Protein AF-A0A0B8P459-F1 (afdb_monomer_lite)

InterPro domains:
  IPR018392 LysM domain [PF01476] (42-85)
  IPR018392 LysM domain [PS51782] (40-84)
  IPR018392 LysM domain [SM00257] (41-85)
  IPR018392 LysM domain [cd00118] (40-84)
  IPR036779 LysM domain superfamily [G3DSA:3.10.350.10] (33-89)
  IPR036779 LysM domain superfamily [SSF54106] (40-85)

pLDDT: mean 87.57, std 14.22, range [57.16, 98.56]

Structure (mmCIF, N/CA/C/O backbone):
data_AF-A0A0B8P459-F1
#
_entry.id   AF-A0A0B8P459-F1
#
loop_
_atom_site.group_PDB
_atom_site.id
_atom_site.type_symbol
_atom_site.label_atom_id
_atom_site.label_alt_id
_atom_site.label_comp_id
_atom_site.label_asym_id
_atom_site.label_entity_id
_atom_site.label_seq_id
_atom_site.pdbx_PDB_ins_code
_atom_site.Cartn_x
_atom_site.Cartn_y
_atom_site.Cartn_z
_atom_site.occupancy
_atom_site.B_iso_or_equiv
_atom_site.auth_seq_id
_atom_site.auth_comp_id
_atom_site.auth_asym_id
_atom_site.auth_atom_id
_atom_site.pdbx_PDB_model_num
ATOM 1 N N . MET A 1 1 ? 39.504 19.508 33.577 1.00 58.19 1 MET A N 1
ATOM 2 C CA . MET A 1 1 ? 39.062 18.105 33.385 1.00 58.19 1 MET A CA 1
ATOM 3 C C . MET A 1 1 ? 37.625 18.009 32.855 1.00 58.19 1 MET A C 1
ATOM 5 O O . MET A 1 1 ? 37.414 17.292 31.891 1.00 58.19 1 MET A O 1
ATOM 9 N N . GLN A 1 2 ? 36.682 18.805 33.379 1.00 58.75 2 GLN A N 1
ATOM 10 C CA . GLN A 1 2 ? 35.265 18.891 32.958 1.00 58.75 2 GLN A CA 1
ATOM 11 C C . GLN A 1 2 ? 35.032 19.121 31.442 1.00 58.75 2 GLN A C 1
ATOM 13 O O . GLN A 1 2 ? 34.202 18.463 30.826 1.00 58.75 2 GLN A O 1
ATOM 18 N N . SER A 1 3 ? 35.803 20.017 30.810 1.00 59.12 3 SER A N 1
ATOM 19 C CA . SER A 1 3 ? 35.627 20.381 29.388 1.00 59.12 3 SER A CA 1
ATOM 20 C C . SER A 1 3 ? 35.934 19.235 28.405 1.00 59.12 3 SER A C 1
ATOM 22 O O . SER A 1 3 ? 35.258 19.108 27.387 1.00 59.12 3 SER A O 1
ATOM 24 N N . LYS A 1 4 ? 36.888 18.347 28.730 1.00 57.31 4 LYS A N 1
ATOM 25 C CA . LYS A 1 4 ? 37.224 17.186 27.885 1.00 57.31 4 LYS A CA 1
ATOM 26 C C . LYS A 1 4 ? 36.147 16.100 27.948 1.00 57.31 4 LYS A C 1
ATOM 28 O O . LYS A 1 4 ? 35.842 15.497 26.929 1.00 57.31 4 LYS A O 1
ATOM 33 N N . VAL A 1 5 ? 35.551 15.897 29.126 1.00 62.66 5 VAL A N 1
ATOM 34 C CA . VAL A 1 5 ? 34.459 14.932 29.342 1.00 62.66 5 VAL A CA 1
ATOM 35 C C . VAL A 1 5 ? 33.182 15.389 28.633 1.00 62.66 5 VAL A C 1
ATOM 37 O O . VAL A 1 5 ? 32.533 14.585 27.976 1.00 62.66 5 VAL A O 1
ATOM 40 N N . SER A 1 6 ? 32.875 16.689 28.675 1.00 58.59 6 SER A N 1
ATOM 41 C CA . SER A 1 6 ? 31.719 17.264 27.971 1.00 58.59 6 SER A CA 1
ATOM 42 C C . SER A 1 6 ? 31.845 17.158 26.440 1.00 58.59 6 SER A C 1
ATOM 44 O O . SER A 1 6 ? 30.895 16.777 25.760 1.00 58.59 6 SER A O 1
ATOM 46 N N . CYS A 1 7 ? 33.048 17.392 25.894 1.00 59.78 7 CYS A N 1
ATOM 47 C CA . CYS A 1 7 ? 33.329 17.205 24.466 1.00 59.78 7 CYS A CA 1
ATOM 48 C C . CYS A 1 7 ? 33.227 15.726 24.045 1.00 59.78 7 CYS A C 1
ATOM 50 O O . CYS A 1 7 ? 32.636 15.413 23.015 1.00 59.78 7 CYS A O 1
ATOM 52 N N . LEU A 1 8 ? 33.730 14.801 24.873 1.00 60.34 8 LEU A N 1
ATOM 53 C CA . LEU A 1 8 ? 33.653 13.362 24.606 1.00 60.34 8 LEU A CA 1
ATOM 54 C C . LEU A 1 8 ? 32.199 12.851 24.593 1.00 60.34 8 LEU A C 1
ATOM 56 O O . LEU A 1 8 ? 31.829 12.083 23.710 1.00 60.34 8 LEU A O 1
ATOM 60 N N . ILE A 1 9 ? 31.360 13.309 25.530 1.00 62.78 9 ILE A N 1
ATOM 61 C CA . ILE A 1 9 ? 29.932 12.949 25.589 1.00 62.78 9 ILE A CA 1
ATOM 62 C C . ILE A 1 9 ? 29.179 13.487 24.364 1.00 62.78 9 ILE A C 1
ATOM 64 O O . ILE A 1 9 ? 28.377 12.761 23.778 1.00 62.78 9 ILE A O 1
ATOM 68 N N . ALA A 1 10 ? 29.466 14.720 23.933 1.00 60.19 10 ALA A N 1
ATOM 69 C CA . ALA A 1 10 ? 28.856 15.302 22.737 1.00 60.19 10 ALA A CA 1
ATOM 70 C C . ALA A 1 10 ? 29.208 14.522 21.453 1.00 60.19 10 ALA A C 1
ATOM 72 O O . ALA A 1 10 ? 28.341 14.304 20.609 1.00 60.19 10 ALA A O 1
ATOM 73 N N . VAL A 1 11 ? 30.453 14.047 21.323 1.00 60.66 11 VAL A N 1
ATOM 74 C CA . VAL A 1 11 ? 30.903 13.253 20.163 1.00 60.66 11 VAL A CA 1
ATOM 75 C C . VAL A 1 11 ? 30.278 11.852 20.147 1.00 60.66 11 VAL A C 1
ATOM 77 O O . VAL A 1 11 ? 29.870 11.379 19.088 1.00 60.66 11 VAL A O 1
ATOM 80 N N . VAL A 1 12 ? 30.144 11.200 21.307 1.00 61.44 12 VAL A N 1
ATOM 81 C CA . VAL A 1 12 ? 29.489 9.881 21.415 1.00 61.44 12 VAL A CA 1
ATOM 82 C C . VAL A 1 12 ? 27.983 9.984 21.144 1.00 61.44 12 VAL A C 1
ATOM 84 O O . VAL A 1 12 ? 27.434 9.144 20.435 1.00 61.44 12 VAL A O 1
ATOM 87 N N . GLY A 1 13 ? 27.319 11.037 21.632 1.00 60.25 13 GLY A N 1
ATOM 88 C CA . GLY A 1 13 ? 25.901 11.289 21.352 1.00 60.25 13 GLY A CA 1
ATOM 89 C C . GLY A 1 13 ? 25.604 11.522 19.865 1.00 60.25 13 GLY A C 1
ATOM 90 O O . GLY A 1 13 ? 24.565 11.086 19.375 1.00 60.25 13 GLY A O 1
ATOM 91 N N . LEU A 1 14 ? 26.538 12.132 19.127 1.00 57.41 14 LEU A N 1
ATOM 92 C CA . LEU A 1 14 ? 26.401 12.370 17.686 1.00 57.41 14 LEU A CA 1
ATOM 93 C C . LEU A 1 14 ? 26.455 11.069 16.859 1.00 57.41 14 LEU A C 1
ATOM 95 O O . LEU A 1 14 ? 25.804 10.978 15.823 1.00 57.41 14 LEU A O 1
ATOM 99 N N . PHE A 1 15 ? 27.178 10.047 17.329 1.00 57.16 15 PHE A N 1
ATOM 100 C CA . PHE A 1 15 ? 27.283 8.746 16.651 1.00 57.16 15 PHE A CA 1
ATOM 101 C C . PHE A 1 15 ? 26.056 7.842 16.851 1.00 57.16 15 PHE A C 1
ATOM 103 O O . PHE A 1 15 ? 25.765 7.014 15.993 1.00 57.16 15 PHE A O 1
ATOM 110 N N . ILE A 1 16 ? 25.315 8.005 17.951 1.00 62.84 16 ILE A N 1
ATOM 111 C CA . ILE A 1 16 ? 24.116 7.199 18.257 1.00 62.84 16 ILE A CA 1
ATOM 112 C C . ILE A 1 16 ? 22.887 7.691 17.461 1.00 62.84 16 ILE A C 1
ATOM 114 O O . ILE A 1 16 ? 21.903 6.973 17.316 1.00 62.84 16 ILE A O 1
ATOM 118 N N . GLY A 1 17 ? 22.942 8.904 16.901 1.00 62.78 17 GLY A N 1
ATOM 119 C CA . GLY A 1 17 ? 21.823 9.537 16.196 1.00 62.78 17 GLY A CA 1
ATOM 120 C C . GLY A 1 17 ? 21.626 9.141 14.728 1.00 62.78 17 GLY A C 1
ATOM 121 O O . GLY A 1 17 ? 20.725 9.684 14.090 1.00 62.78 17 GLY A O 1
ATOM 122 N N . VAL A 1 18 ? 22.435 8.239 14.161 1.00 70.44 18 VAL A N 1
ATOM 123 C CA . VAL A 1 18 ? 22.291 7.842 12.750 1.00 70.44 18 VAL A CA 1
ATOM 124 C C . VAL A 1 18 ? 21.190 6.789 12.624 1.00 70.44 18 VAL A C 1
ATOM 126 O O . VAL A 1 18 ? 21.445 5.589 12.656 1.00 70.44 18 VAL A O 1
ATOM 129 N N . GLN A 1 19 ? 19.944 7.244 12.497 1.00 72.25 19 GLN A N 1
ATOM 130 C CA . GLN A 1 19 ? 18.832 6.370 12.129 1.00 72.25 19 GLN A CA 1
ATOM 131 C C . GLN A 1 19 ? 18.975 5.986 10.652 1.00 72.25 19 GLN A C 1
ATOM 133 O O . GLN A 1 19 ? 19.045 6.856 9.782 1.00 72.25 19 GLN A O 1
ATOM 138 N N . SER A 1 20 ? 19.035 4.687 10.359 1.00 77.94 20 SER A N 1
ATOM 139 C CA . SER A 1 20 ? 18.998 4.194 8.982 1.00 77.94 20 SER A CA 1
ATOM 140 C C . SER A 1 20 ? 17.627 4.481 8.370 1.00 77.94 20 SER A C 1
ATOM 142 O O . SER A 1 20 ? 16.597 4.147 8.952 1.00 77.94 20 SER A O 1
ATOM 144 N N . VAL A 1 21 ? 17.611 5.084 7.184 1.00 81.56 21 VAL A N 1
ATOM 145 C CA . VAL A 1 21 ? 16.396 5.208 6.374 1.00 81.56 21 VAL A CA 1
ATOM 146 C C . VAL A 1 21 ? 16.280 3.955 5.514 1.00 81.56 21 VAL A C 1
ATOM 148 O O . VAL A 1 21 ? 17.255 3.548 4.886 1.00 81.56 21 VAL A O 1
ATOM 151 N N . ASN A 1 22 ? 15.095 3.348 5.492 1.00 83.06 22 ASN A N 1
ATOM 152 C CA . ASN A 1 22 ? 14.794 2.226 4.612 1.00 83.06 22 ASN A CA 1
ATOM 153 C C . ASN A 1 22 ? 14.044 2.734 3.382 1.00 83.06 22 ASN A C 1
ATOM 155 O O . ASN A 1 22 ? 13.139 3.555 3.503 1.00 83.06 22 ASN A O 1
ATOM 159 N N . ALA A 1 23 ? 14.418 2.220 2.216 1.00 85.56 23 ALA A N 1
ATOM 160 C CA . ALA A 1 23 ? 13.685 2.398 0.973 1.00 85.56 23 ALA A CA 1
ATOM 161 C C . ALA A 1 23 ? 13.189 1.034 0.494 1.00 85.56 23 ALA A C 1
ATOM 163 O O . ALA A 1 23 ? 13.781 0.001 0.820 1.00 85.56 23 ALA A O 1
ATOM 164 N N . ALA A 1 24 ? 12.121 1.027 -0.298 1.00 86.81 24 ALA A N 1
ATOM 165 C CA . ALA A 1 24 ? 11.713 -0.180 -0.996 1.00 86.81 24 ALA A CA 1
ATOM 166 C C . ALA A 1 24 ? 12.802 -0.582 -2.003 1.00 86.81 24 ALA A C 1
ATOM 168 O O . ALA A 1 24 ? 13.139 0.183 -2.908 1.00 86.81 24 ALA A O 1
ATOM 169 N N . THR A 1 25 ? 13.349 -1.784 -1.841 1.00 90.44 25 THR A N 1
ATOM 170 C CA . THR A 1 25 ? 14.283 -2.403 -2.782 1.00 90.44 25 THR A CA 1
ATOM 171 C C . THR A 1 25 ? 13.668 -3.677 -3.344 1.00 90.44 25 THR A C 1
ATOM 173 O O . THR A 1 25 ? 12.910 -4.378 -2.669 1.00 90.44 25 THR A O 1
ATOM 176 N N . PHE A 1 26 ? 13.980 -3.966 -4.604 1.00 90.81 26 PHE A N 1
ATOM 177 C CA . PHE A 1 26 ? 13.484 -5.140 -5.306 1.00 90.81 26 PHE A CA 1
ATOM 178 C C . PHE A 1 26 ? 14.632 -5.780 -6.072 1.00 90.81 26 PHE A C 1
ATOM 180 O O . PHE A 1 26 ? 15.381 -5.078 -6.751 1.00 90.81 26 PHE A O 1
ATOM 187 N N . ASP A 1 27 ? 14.744 -7.102 -5.977 1.00 91.00 27 ASP A N 1
ATOM 188 C CA . ASP A 1 27 ? 15.635 -7.858 -6.849 1.00 91.00 27 ASP A CA 1
ATOM 189 C C . ASP A 1 27 ? 15.144 -7.748 -8.295 1.00 91.00 27 ASP A C 1
ATOM 191 O O . ASP A 1 27 ? 13.934 -7.668 -8.554 1.00 91.00 27 ASP A O 1
ATOM 195 N N . LEU A 1 28 ? 16.085 -7.751 -9.240 1.00 90.81 28 LEU A N 1
ATOM 196 C CA . LEU A 1 28 ? 15.724 -7.802 -10.649 1.00 90.81 28 LEU A CA 1
ATOM 197 C C . LEU A 1 28 ? 14.975 -9.112 -10.942 1.00 90.81 28 LEU A C 1
ATOM 199 O O . LEU A 1 28 ? 15.361 -10.169 -10.433 1.00 90.81 28 LEU A O 1
ATOM 203 N N . PRO A 1 29 ? 13.897 -9.048 -11.739 1.00 91.62 29 PRO A N 1
ATOM 204 C CA . PRO A 1 29 ? 13.132 -10.232 -12.089 1.00 91.62 29 PRO A CA 1
ATOM 205 C C . PRO A 1 29 ? 13.944 -11.166 -13.000 1.00 91.62 29 PRO A C 1
ATOM 207 O O . PRO A 1 29 ? 14.938 -10.765 -13.604 1.00 91.62 29 PRO A O 1
ATOM 210 N N . GLU A 1 30 ? 13.494 -12.417 -13.121 1.00 90.44 30 GLU A N 1
ATOM 211 C CA . GLU A 1 30 ? 14.044 -13.374 -14.089 1.00 90.44 30 GLU A CA 1
ATOM 212 C C . GLU A 1 30 ? 14.003 -12.816 -15.524 1.00 90.44 30 GLU A C 1
ATOM 214 O O . GLU A 1 30 ? 13.149 -11.989 -15.860 1.00 90.44 30 GLU A O 1
ATOM 219 N N . GLU A 1 31 ? 14.906 -13.289 -16.390 1.00 86.06 31 GLU A N 1
ATOM 220 C CA . GLU A 1 31 ? 14.959 -12.854 -17.789 1.00 86.06 31 GLU A CA 1
ATOM 221 C C . GLU A 1 31 ? 13.593 -12.994 -18.481 1.00 86.06 31 GLU A C 1
ATOM 223 O O . GLU A 1 31 ? 12.951 -14.043 -18.452 1.00 86.06 31 GLU A O 1
ATOM 228 N N . GLY A 1 32 ? 13.142 -11.909 -19.117 1.00 86.88 32 GLY A N 1
ATOM 229 C CA . GLY A 1 32 ? 11.844 -11.844 -19.794 1.00 86.88 32 GLY A CA 1
ATOM 230 C C . GLY A 1 32 ? 10.648 -11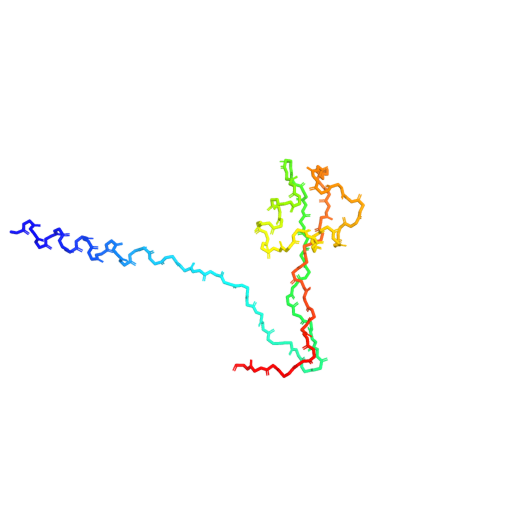.539 -18.882 1.00 86.88 32 GLY A C 1
ATOM 231 O O . GLY A 1 32 ? 9.544 -11.345 -19.393 1.00 86.88 32 GLY A O 1
ATOM 232 N N . SER A 1 33 ? 10.840 -11.446 -17.563 1.00 92.06 33 SER A N 1
ATOM 233 C CA . SER A 1 33 ? 9.820 -10.975 -16.623 1.00 92.06 33 SER A CA 1
ATO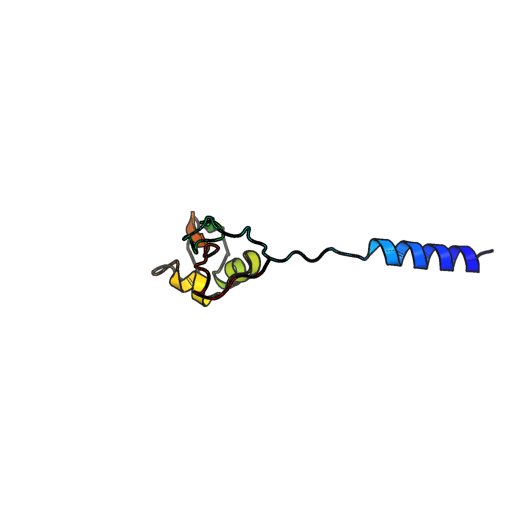M 234 C C . SER A 1 33 ? 10.005 -9.491 -16.294 1.00 92.06 33 SER A C 1
ATOM 236 O O . SER A 1 33 ? 11.108 -8.957 -16.273 1.00 92.06 33 SER A O 1
ATOM 238 N N . HIS A 1 34 ? 8.894 -8.816 -16.003 1.00 94.19 34 HIS A N 1
ATOM 239 C CA . HIS A 1 34 ? 8.867 -7.429 -15.527 1.00 94.19 34 HIS A CA 1
ATOM 240 C C . HIS A 1 34 ? 8.203 -7.308 -14.150 1.00 94.19 34 HIS A C 1
ATOM 242 O O . HIS A 1 34 ? 7.952 -6.203 -13.684 1.00 94.19 34 HIS A O 1
ATOM 248 N N . MET A 1 35 ? 7.875 -8.427 -13.505 1.00 94.62 35 MET A N 1
ATOM 249 C CA . MET A 1 35 ? 7.138 -8.434 -12.244 1.00 94.62 35 MET A CA 1
ATOM 250 C C . MET A 1 35 ? 8.092 -8.363 -11.055 1.00 94.62 35 MET A C 1
ATOM 252 O O . MET A 1 35 ? 8.904 -9.266 -10.869 1.00 94.62 35 MET A O 1
ATOM 256 N N . VAL A 1 36 ? 7.936 -7.347 -10.210 1.00 95.50 36 VAL A N 1
ATOM 257 C CA . VAL A 1 36 ? 8.684 -7.206 -8.951 1.00 95.50 36 VAL A CA 1
ATOM 258 C C . VAL A 1 36 ? 7.747 -6.981 -7.768 1.00 95.50 36 VAL A C 1
ATOM 260 O O . VAL A 1 36 ? 6.567 -6.660 -7.930 1.00 95.50 36 VAL A O 1
ATOM 263 N N . GLY A 1 37 ? 8.280 -7.135 -6.558 1.00 93.56 37 GLY A N 1
ATOM 264 C CA . GLY A 1 37 ? 7.507 -7.001 -5.328 1.00 93.56 37 GLY A CA 1
ATOM 265 C C . GLY A 1 37 ? 6.645 -8.228 -5.036 1.00 93.56 37 GLY A C 1
ATOM 266 O O . GLY A 1 37 ? 6.888 -9.319 -5.555 1.00 93.56 37 GLY A O 1
ATOM 267 N N . LYS A 1 38 ? 5.670 -8.083 -4.135 1.00 92.62 38 LYS A N 1
ATOM 268 C CA . LYS A 1 38 ? 4.865 -9.207 -3.629 1.00 92.62 38 LYS A CA 1
ATOM 269 C C . LYS A 1 38 ? 3.417 -8.789 -3.419 1.00 92.62 38 LYS A C 1
ATOM 271 O O . LYS A 1 38 ? 3.142 -7.685 -2.957 1.00 92.62 38 LYS A O 1
ATOM 276 N N . LEU A 1 39 ? 2.494 -9.709 -3.698 1.00 92.50 39 LEU A N 1
ATOM 277 C CA . LEU A 1 39 ? 1.095 -9.533 -3.331 1.00 92.50 39 LEU A CA 1
ATOM 278 C C . LEU A 1 39 ? 0.969 -9.557 -1.806 1.00 92.50 39 LEU A C 1
ATOM 280 O O . LEU A 1 39 ? 1.372 -10.524 -1.156 1.00 92.50 39 LEU A O 1
ATOM 284 N N . LYS A 1 40 ? 0.380 -8.504 -1.245 1.00 96.00 40 LYS A N 1
ATOM 285 C CA . LYS A 1 40 ? 0.159 -8.368 0.192 1.00 96.00 40 LYS A CA 1
ATOM 286 C C . LYS A 1 40 ? -1.319 -8.129 0.465 1.00 96.00 40 LYS A C 1
ATOM 288 O O . LYS A 1 40 ? -1.999 -7.447 -0.298 1.00 96.00 40 LYS A O 1
ATOM 293 N N . ARG A 1 41 ? -1.811 -8.720 1.551 1.00 98.00 41 ARG A N 1
ATOM 294 C CA . ARG A 1 41 ? -3.165 -8.509 2.060 1.00 98.00 41 ARG A CA 1
ATOM 295 C C . ARG A 1 41 ? -3.102 -7.990 3.482 1.00 98.00 41 ARG A C 1
ATOM 297 O O . ARG A 1 41 ? -2.172 -8.329 4.214 1.00 98.00 41 ARG A O 1
ATOM 304 N N . HIS A 1 42 ? -4.098 -7.211 3.852 1.00 98.44 42 HIS A N 1
ATOM 305 C CA . HIS A 1 42 ? -4.255 -6.671 5.188 1.00 98.44 42 HIS A CA 1
ATOM 306 C C . HIS A 1 42 ? -5.721 -6.790 5.596 1.00 98.44 42 HIS A C 1
ATOM 308 O O . HIS A 1 42 ? -6.603 -6.578 4.768 1.00 98.44 42 HIS A O 1
ATOM 314 N N . VAL A 1 43 ? -5.959 -7.198 6.838 1.00 98.56 43 VAL A N 1
ATOM 315 C CA . VAL A 1 43 ? -7.299 -7.291 7.416 1.00 98.56 43 VAL A CA 1
ATOM 316 C C . VAL A 1 43 ? -7.529 -6.004 8.184 1.00 98.56 43 VAL A C 1
ATOM 318 O O . VAL A 1 43 ? -6.738 -5.722 9.076 1.00 98.56 43 VAL A O 1
ATOM 321 N N . VAL A 1 44 ? -8.568 -5.258 7.820 1.00 98.38 44 VAL A N 1
ATOM 322 C CA . VAL A 1 44 ? -8.894 -3.966 8.430 1.00 98.38 44 VAL A CA 1
ATOM 323 C C . VAL A 1 44 ? -9.184 -4.149 9.913 1.00 98.38 44 VAL A C 1
ATOM 325 O O . VAL A 1 44 ? -10.003 -4.993 10.302 1.00 98.38 44 VAL A O 1
ATOM 328 N N . GLU A 1 45 ? -8.524 -3.336 10.723 1.00 98.25 45 GLU A N 1
ATOM 329 C CA . GLU A 1 45 ? -8.745 -3.191 12.152 1.00 98.25 45 GLU A CA 1
ATOM 330 C C . GLU A 1 45 ? -9.588 -1.941 12.457 1.00 98.25 45 GLU A C 1
ATOM 332 O O . GLU A 1 45 ? -9.672 -0.987 11.678 1.00 98.25 45 GLU A O 1
ATOM 337 N N . SER A 1 46 ? -10.225 -1.944 13.631 1.00 97.12 46 SER A N 1
ATOM 338 C CA . SER A 1 46 ? -11.123 -0.872 14.067 1.00 97.12 46 SER A CA 1
ATOM 339 C C . SER A 1 46 ? -10.457 0.504 14.006 1.00 97.12 46 SER A C 1
ATOM 341 O O . SER A 1 46 ? -9.511 0.790 14.743 1.00 97.12 46 SER A O 1
ATOM 343 N N . GLY A 1 47 ? -11.056 1.406 13.227 1.00 95.25 47 GLY A N 1
ATOM 344 C CA . GLY A 1 47 ? -10.652 2.812 13.130 1.00 95.25 47 GLY A CA 1
ATOM 345 C C . GLY A 1 47 ? -9.603 3.105 12.057 1.00 95.25 47 GLY A C 1
ATOM 346 O O . GLY A 1 47 ? -9.180 4.257 11.924 1.00 95.25 47 GLY A O 1
ATOM 347 N N . GLU A 1 48 ? -9.195 2.108 11.276 1.00 98.31 48 GLU A N 1
ATOM 348 C CA . GLU A 1 48 ? -8.332 2.328 10.123 1.00 98.31 48 GLU A CA 1
ATOM 349 C C . GLU A 1 48 ? -9.091 2.972 8.956 1.00 98.31 48 GLU A C 1
ATOM 351 O O . GLU A 1 48 ? -10.291 2.799 8.761 1.00 98.31 48 GLU A O 1
ATOM 356 N N . THR A 1 49 ? -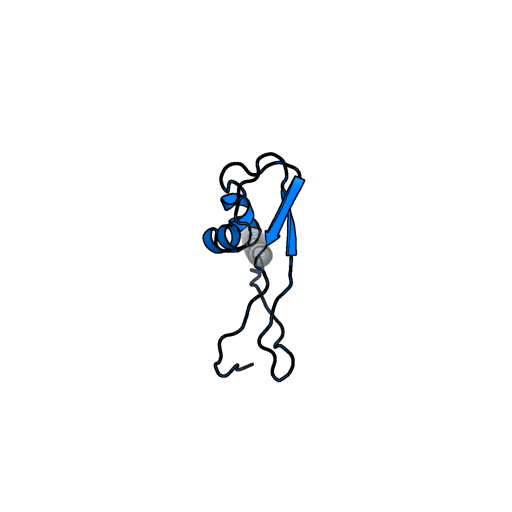8.361 3.736 8.146 1.00 98.38 49 THR A N 1
ATOM 357 C CA . THR A 1 49 ? -8.863 4.318 6.895 1.00 98.38 49 THR A CA 1
ATOM 358 C C . THR A 1 49 ? -7.861 4.044 5.791 1.00 98.38 49 THR A C 1
ATOM 360 O O . THR A 1 49 ? -6.678 3.806 6.058 1.00 98.38 49 THR A O 1
ATOM 363 N N . PHE A 1 50 ? -8.277 4.165 4.532 1.00 98.56 50 PHE A N 1
ATOM 364 C CA . PHE A 1 50 ? -7.355 3.955 3.417 1.00 98.56 50 PHE A CA 1
ATOM 365 C C . PHE A 1 50 ? -6.199 4.958 3.437 1.00 98.56 50 PHE A C 1
ATOM 367 O O . PHE A 1 50 ? -5.105 4.617 3.012 1.00 98.56 50 PHE A O 1
ATOM 374 N N . ALA A 1 51 ? -6.400 6.178 3.947 1.00 98.31 51 ALA A N 1
ATOM 375 C CA . ALA A 1 51 ? -5.332 7.171 4.053 1.00 98.31 51 ALA A CA 1
ATOM 376 C C . ALA A 1 51 ? -4.261 6.773 5.081 1.00 98.31 51 ALA A C 1
ATOM 378 O O . ALA A 1 51 ? -3.069 6.934 4.813 1.00 98.31 51 ALA A O 1
ATOM 379 N N . VAL A 1 52 ? -4.678 6.235 6.232 1.00 98.19 52 VAL A N 1
ATOM 380 C CA . VAL A 1 52 ? -3.762 5.717 7.262 1.00 98.19 52 VAL A CA 1
ATOM 381 C C . VAL A 1 52 ? -3.005 4.508 6.720 1.00 98.19 52 VAL A C 1
ATOM 383 O O . VAL A 1 52 ? -1.779 4.518 6.697 1.00 98.19 52 VAL A O 1
ATOM 386 N N . LEU A 1 53 ? -3.721 3.534 6.156 1.00 98.31 53 LEU A N 1
ATOM 387 C CA . LEU A 1 53 ? -3.117 2.324 5.601 1.00 98.31 53 LEU A CA 1
ATOM 388 C C . LEU A 1 53 ? -2.189 2.617 4.418 1.00 98.31 53 LEU A C 1
ATOM 390 O O . LEU A 1 53 ? -1.121 2.022 4.307 1.00 98.31 53 LEU A O 1
ATOM 394 N N . ALA A 1 54 ? -2.558 3.551 3.541 1.00 98.06 54 ALA A N 1
ATOM 395 C CA . ALA A 1 54 ? -1.712 3.969 2.430 1.00 98.06 54 ALA A CA 1
ATOM 396 C C . ALA A 1 54 ?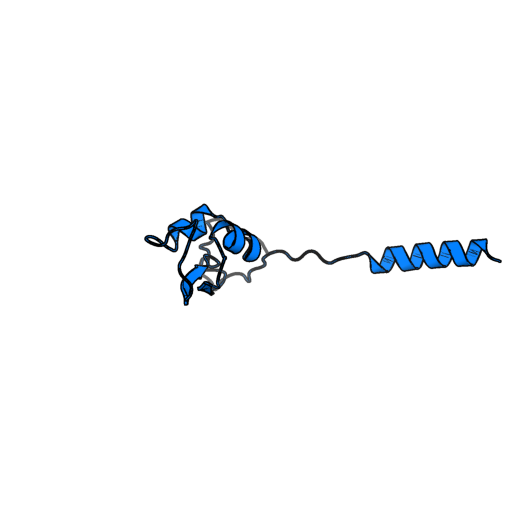 -0.386 4.560 2.924 1.00 98.06 54 ALA A C 1
ATOM 398 O O . ALA A 1 54 ? 0.670 4.213 2.400 1.00 98.06 54 ALA A O 1
ATOM 399 N N . LYS A 1 55 ? -0.428 5.394 3.969 1.00 96.88 55 LYS A N 1
ATOM 400 C CA . LYS A 1 55 ? 0.775 5.920 4.620 1.00 96.88 55 LYS A CA 1
ATOM 401 C C . LYS A 1 55 ? 1.600 4.801 5.262 1.00 96.88 55 LYS A C 1
ATOM 403 O O . LYS A 1 55 ? 2.806 4.752 5.046 1.00 96.88 55 LYS A O 1
ATOM 408 N N . ASP A 1 56 ? 0.974 3.920 6.034 1.00 96.31 56 ASP A N 1
ATOM 409 C CA . ASP A 1 56 ? 1.686 2.894 6.805 1.00 96.31 56 ASP A CA 1
ATOM 410 C C . ASP A 1 56 ? 2.324 1.824 5.908 1.00 96.31 56 ASP A C 1
ATOM 412 O O . ASP A 1 56 ? 3.385 1.285 6.228 1.00 96.31 56 ASP A O 1
ATOM 416 N N . TYR A 1 57 ? 1.717 1.552 4.751 1.00 95.94 57 TYR A N 1
ATOM 417 C CA . TYR A 1 57 ? 2.285 0.677 3.729 1.00 95.94 57 TYR A CA 1
ATOM 418 C C . TYR A 1 57 ? 3.152 1.395 2.692 1.00 95.94 57 TYR A C 1
ATOM 420 O O . TYR A 1 57 ? 3.677 0.715 1.813 1.00 95.94 57 TYR A O 1
ATOM 428 N N . ASP A 1 58 ? 3.325 2.715 2.770 1.00 94.94 58 ASP A N 1
ATOM 429 C CA . ASP A 1 58 ? 4.060 3.507 1.774 1.00 94.94 58 ASP A CA 1
ATOM 430 C C . ASP A 1 58 ? 3.550 3.269 0.335 1.00 94.94 58 ASP A C 1
ATOM 432 O O . ASP A 1 58 ? 4.282 2.912 -0.589 1.00 94.94 58 ASP A O 1
ATOM 436 N N . VAL A 1 59 ? 2.233 3.400 0.149 1.00 95.62 59 VAL A N 1
ATOM 437 C CA . VAL A 1 59 ? 1.562 3.307 -1.155 1.00 95.62 59 VAL A CA 1
ATOM 438 C C . VAL A 1 59 ? 0.697 4.536 -1.414 1.00 95.62 59 VAL A C 1
ATOM 440 O O . VAL A 1 59 ? 0.236 5.220 -0.505 1.00 95.62 59 VAL A O 1
ATOM 443 N N . GLY A 1 60 ? 0.423 4.820 -2.687 1.00 96.38 60 GLY A N 1
ATOM 444 C CA . GLY A 1 60 ? -0.498 5.894 -3.052 1.00 96.38 60 GLY A CA 1
ATOM 445 C C . GLY A 1 60 ? -1.938 5.573 -2.641 1.00 96.38 60 GLY A C 1
ATOM 446 O O . GLY A 1 60 ? -2.444 4.495 -2.954 1.00 96.38 60 GLY A O 1
ATOM 447 N N . LEU A 1 61 ? -2.633 6.540 -2.028 1.00 97.94 61 LEU A N 1
ATOM 448 C CA . LEU A 1 61 ? -4.051 6.412 -1.658 1.00 97.94 61 LEU A CA 1
ATOM 449 C C . LEU A 1 61 ? -4.917 5.976 -2.850 1.00 97.94 61 LEU A C 1
ATOM 451 O O . LEU A 1 61 ? -5.704 5.040 -2.743 1.00 97.94 61 LEU A O 1
ATOM 455 N N . LEU A 1 62 ? -4.726 6.607 -4.012 1.00 97.81 62 LEU A N 1
ATOM 456 C CA . LEU A 1 62 ? -5.480 6.274 -5.223 1.00 97.81 62 LEU A CA 1
ATOM 457 C C . LEU A 1 62 ? -5.196 4.850 -5.716 1.00 97.81 62 LEU A C 1
ATOM 459 O O . LEU A 1 62 ? -6.109 4.179 -6.189 1.00 97.81 62 LEU A O 1
ATOM 463 N N . SER A 1 63 ? -3.961 4.368 -5.570 1.00 97.06 63 SER A N 1
ATOM 464 C CA . SER A 1 63 ? -3.596 2.993 -5.923 1.00 97.06 63 SER A CA 1
ATOM 465 C C . SER A 1 63 ? -4.275 1.985 -4.998 1.00 97.06 63 SER A C 1
ATOM 467 O O . SER A 1 63 ? -4.778 0.967 -5.469 1.00 97.06 63 SER A O 1
ATOM 469 N N . LEU A 1 64 ? -4.346 2.284 -3.696 1.00 98.19 64 LEU A N 1
ATOM 470 C CA . LEU A 1 64 ? -5.044 1.442 -2.725 1.00 98.19 64 LEU A CA 1
ATOM 471 C C . LEU A 1 64 ? -6.559 1.414 -2.986 1.00 98.19 64 LEU A C 1
ATOM 473 O O . LEU A 1 64 ? -7.163 0.343 -2.964 1.00 98.19 64 LEU A O 1
ATOM 477 N N . MET A 1 65 ? -7.160 2.561 -3.315 1.00 98.25 65 MET A N 1
ATOM 478 C CA . MET A 1 65 ? -8.569 2.652 -3.723 1.00 98.25 65 MET A CA 1
ATOM 479 C C . MET A 1 65 ? -8.845 1.869 -5.011 1.00 98.25 65 MET A C 1
ATOM 481 O O . MET A 1 65 ? -9.825 1.131 -5.097 1.00 98.25 65 MET A O 1
ATOM 485 N N . ALA A 1 66 ? -7.970 1.995 -6.010 1.00 97.94 66 ALA A N 1
ATOM 486 C CA . ALA A 1 66 ? -8.106 1.284 -7.277 1.00 97.94 66 ALA A CA 1
ATOM 487 C C . ALA A 1 66 ? -7.998 -0.240 -7.103 1.00 97.94 66 ALA A C 1
ATOM 489 O O . ALA A 1 66 ? -8.721 -0.979 -7.772 1.00 97.94 66 ALA A O 1
ATOM 490 N N . ALA A 1 67 ? -7.137 -0.704 -6.191 1.00 97.81 67 ALA A N 1
ATOM 491 C CA . ALA A 1 67 ? -6.980 -2.121 -5.869 1.00 97.81 67 ALA A CA 1
ATOM 492 C C . ALA A 1 67 ? -8.182 -2.712 -5.105 1.00 97.81 67 ALA A C 1
ATOM 494 O O . ALA A 1 67 ? -8.398 -3.920 -5.169 1.00 97.81 67 ALA A O 1
ATOM 495 N N . ASN A 1 68 ? -8.975 -1.883 -4.416 1.00 98.06 68 ASN A N 1
ATOM 496 C CA . ASN A 1 68 ? -10.039 -2.315 -3.500 1.00 98.06 68 ASN A CA 1
ATOM 497 C C . ASN A 1 68 ? -11.379 -1.630 -3.812 1.00 98.06 68 ASN A C 1
ATOM 499 O O . ASN A 1 68 ? -11.961 -0.923 -2.990 1.00 98.06 68 ASN A O 1
ATOM 503 N N . ARG A 1 69 ? -11.872 -1.814 -5.040 1.00 97.12 69 ARG A N 1
ATOM 504 C CA . ARG A 1 69 ? -13.132 -1.205 -5.492 1.00 97.12 69 ARG A CA 1
ATOM 505 C C . ARG A 1 69 ? -14.329 -1.749 -4.712 1.00 97.12 69 ARG A C 1
ATOM 507 O O . ARG A 1 69 ? -14.475 -2.957 -4.568 1.00 97.12 69 ARG A O 1
ATOM 514 N N . GLY A 1 70 ? -15.231 -0.850 -4.324 1.00 96.56 70 GLY A N 1
ATOM 515 C CA . GLY A 1 70 ? -16.469 -1.193 -3.615 1.00 96.56 70 GLY A CA 1
ATOM 516 C C . GLY A 1 70 ? -16.363 -1.137 -2.091 1.00 96.56 70 GLY A C 1
ATOM 517 O O . GLY A 1 70 ? -17.381 -1.309 -1.434 1.00 96.56 70 GLY A O 1
ATOM 518 N N . ILE A 1 71 ? -15.174 -0.851 -1.553 1.00 97.75 71 ILE A N 1
ATOM 519 C CA . ILE A 1 71 ? -14.952 -0.591 -0.128 1.00 97.75 71 ILE A CA 1
ATOM 520 C C . ILE A 1 71 ? -14.915 0.924 0.103 1.00 97.75 71 ILE A C 1
ATOM 522 O O . ILE A 1 71 ? -14.328 1.656 -0.701 1.00 97.75 71 ILE A O 1
ATOM 526 N N . ASP A 1 72 ? -15.559 1.398 1.174 1.00 97.44 72 ASP A N 1
ATOM 527 C CA . ASP A 1 72 ? -15.521 2.810 1.561 1.00 97.44 72 ASP A CA 1
ATOM 528 C C . ASP A 1 72 ? -14.109 3.172 2.064 1.00 97.44 72 ASP A C 1
ATOM 530 O O . ASP A 1 72 ? -13.660 2.636 3.077 1.00 97.44 72 ASP A O 1
ATOM 534 N N . PRO A 1 73 ? -13.378 4.081 1.392 1.00 97.50 73 PRO A N 1
ATOM 535 C CA . PRO A 1 73 ? -12.017 4.430 1.789 1.00 97.50 73 PRO A CA 1
ATOM 536 C C . PRO A 1 73 ? -11.938 5.243 3.092 1.00 97.50 73 PRO A C 1
ATOM 538 O O . PRO A 1 73 ? -10.857 5.333 3.685 1.00 97.50 73 PRO A O 1
ATOM 541 N N . PHE A 1 74 ? -13.041 5.863 3.524 1.00 97.25 74 PHE A N 1
ATOM 542 C CA . PHE A 1 74 ? -13.099 6.693 4.729 1.00 97.25 74 PHE A CA 1
ATOM 543 C C . PHE A 1 74 ? -13.570 5.917 5.960 1.00 97.25 74 PHE A C 1
ATOM 545 O O . PHE A 1 74 ? -13.249 6.327 7.074 1.00 97.25 74 PHE A O 1
ATOM 552 N N . LEU A 1 75 ? -14.315 4.828 5.763 1.00 97.38 75 LEU A N 1
ATOM 553 C CA . LEU A 1 75 ? -14.827 3.979 6.837 1.00 97.38 75 LEU A CA 1
ATOM 554 C C . LEU A 1 75 ? -14.951 2.511 6.374 1.00 97.38 75 LEU A C 1
ATOM 556 O O . LEU A 1 75 ? -16.069 2.015 6.219 1.00 97.38 75 LEU A O 1
ATOM 560 N N . PRO A 1 76 ? -13.828 1.816 6.111 1.00 97.56 76 PRO A N 1
ATOM 561 C CA . PRO A 1 76 ? -13.858 0.389 5.810 1.00 97.56 76 PRO A CA 1
ATOM 562 C C . PRO A 1 76 ? -14.342 -0.407 7.028 1.00 97.56 76 PRO A C 1
ATOM 564 O O . PRO A 1 76 ? -14.155 0.014 8.172 1.00 97.56 76 PRO A O 1
ATOM 567 N N . HIS A 1 77 ? -14.973 -1.555 6.793 1.00 97.62 77 HIS A N 1
ATOM 568 C CA . HIS A 1 77 ? -15.473 -2.381 7.890 1.00 97.62 77 HIS A CA 1
ATOM 569 C C . HIS A 1 77 ? -14.369 -3.264 8.471 1.00 97.62 77 HIS A C 1
ATOM 571 O O . HIS A 1 77 ? -13.577 -3.861 7.739 1.00 97.62 77 HIS A O 1
ATOM 577 N N . ASP A 1 78 ? -14.390 -3.436 9.789 1.00 97.56 78 ASP A N 1
ATOM 578 C CA . ASP A 1 78 ? -13.537 -4.386 10.496 1.00 97.56 78 ASP A CA 1
ATOM 579 C C . ASP A 1 78 ? -13.620 -5.785 9.866 1.00 97.56 78 ASP A C 1
ATOM 581 O O . ASP A 1 78 ? -14.703 -6.328 9.617 1.00 97.56 78 ASP A O 1
ATOM 585 N N . GLY A 1 79 ? -12.459 -6.394 9.626 1.00 97.62 79 GLY A N 1
ATOM 586 C CA . GLY A 1 79 ? -12.362 -7.715 9.010 1.00 97.62 79 GLY A CA 1
ATOM 587 C C . GLY A 1 79 ? -12.380 -7.720 7.478 1.00 97.62 79 GLY A C 1
ATOM 588 O O . GLY A 1 79 ? -12.138 -8.778 6.888 1.00 97.62 79 GLY A O 1
ATOM 589 N N . GLU A 1 80 ? -12.613 -6.583 6.812 1.00 97.56 80 GLU A N 1
ATOM 590 C CA . GLU A 1 80 ? -12.429 -6.491 5.361 1.00 97.56 80 GLU A CA 1
ATOM 591 C C . GLU A 1 80 ? -10.976 -6.785 4.984 1.00 97.56 80 GLU A C 1
ATOM 593 O O . GLU A 1 80 ? -10.032 -6.384 5.660 1.00 97.56 80 GLU A O 1
ATOM 598 N N . VAL A 1 81 ? -10.785 -7.512 3.884 1.00 98.12 81 VAL A N 1
ATOM 599 C CA . VAL A 1 81 ? -9.450 -7.893 3.421 1.00 98.12 81 VAL A CA 1
ATOM 600 C C . VAL A 1 81 ? -9.056 -7.008 2.253 1.00 98.12 81 VAL A C 1
ATOM 602 O O . VAL A 1 81 ? -9.528 -7.199 1.131 1.00 98.12 81 VAL A O 1
ATOM 605 N N . LEU A 1 82 ? -8.151 -6.068 2.507 1.00 98.44 82 LEU A N 1
ATOM 606 C CA . LEU A 1 82 ? -7.605 -5.184 1.489 1.00 98.44 82 LEU A CA 1
ATOM 607 C C . LEU A 1 82 ? -6.411 -5.826 0.789 1.00 98.44 82 LEU A C 1
ATOM 609 O O . LEU A 1 82 ? -5.531 -6.421 1.416 1.00 98.44 82 LEU A O 1
ATOM 613 N N . THR A 1 83 ? -6.345 -5.645 -0.524 1.00 98.50 83 THR A N 1
ATOM 614 C CA . THR A 1 83 ? -5.149 -5.879 -1.332 1.00 98.50 83 THR A CA 1
ATOM 615 C C . THR A 1 83 ? -4.254 -4.648 -1.271 1.00 98.50 83 THR A C 1
ATOM 617 O O . THR A 1 83 ? -4.659 -3.557 -1.675 1.00 98.50 83 THR A O 1
ATOM 620 N N . ILE A 1 84 ? -3.022 -4.822 -0.795 1.00 98.19 84 ILE A N 1
ATOM 621 C CA . ILE A 1 84 ? -2.009 -3.766 -0.749 1.00 98.19 84 ILE A CA 1
ATOM 622 C C . ILE A 1 84 ? -1.189 -3.823 -2.051 1.00 98.19 84 ILE A C 1
ATOM 624 O O . ILE A 1 84 ? -0.604 -4.873 -2.345 1.00 98.19 84 ILE A O 1
ATOM 628 N N . PRO A 1 85 ? -1.129 -2.737 -2.848 1.00 96.62 85 PRO A N 1
ATOM 629 C CA . PRO A 1 85 ? -0.499 -2.734 -4.171 1.00 96.62 85 PRO A CA 1
ATOM 630 C C . PRO A 1 85 ? 1.038 -2.636 -4.088 1.00 96.62 85 PRO A C 1
ATOM 632 O O . PRO A 1 85 ? 1.636 -1.646 -4.496 1.00 96.62 85 PRO A O 1
ATOM 635 N N . HIS A 1 86 ? 1.682 -3.679 -3.557 1.00 95.19 86 HIS A N 1
ATOM 636 C CA . HIS A 1 86 ? 3.147 -3.830 -3.449 1.00 95.19 86 HIS A CA 1
ATOM 637 C C . HIS A 1 86 ? 3.760 -4.723 -4.533 1.00 95.19 86 HIS A C 1
ATOM 639 O O . HIS A 1 86 ? 4.891 -5.194 -4.399 1.00 95.19 86 HIS A O 1
ATOM 645 N N . GLN A 1 87 ? 3.019 -4.967 -5.609 1.00 95.19 87 GLN A N 1
ATOM 646 C CA . GLN A 1 87 ? 3.498 -5.694 -6.773 1.00 95.19 87 GLN A CA 1
ATOM 647 C C . GLN A 1 87 ? 3.441 -4.776 -7.990 1.00 95.19 87 GLN A C 1
ATOM 649 O O . GLN A 1 87 ? 2.403 -4.176 -8.272 1.00 95.19 87 GLN A O 1
ATOM 654 N N . PHE A 1 88 ? 4.559 -4.669 -8.700 1.00 93.94 88 PHE A N 1
ATOM 655 C CA . PHE A 1 88 ? 4.740 -3.699 -9.772 1.00 93.94 88 PHE A CA 1
ATOM 656 C C . PHE A 1 88 ? 5.173 -4.389 -11.059 1.00 93.94 88 PHE A C 1
ATOM 65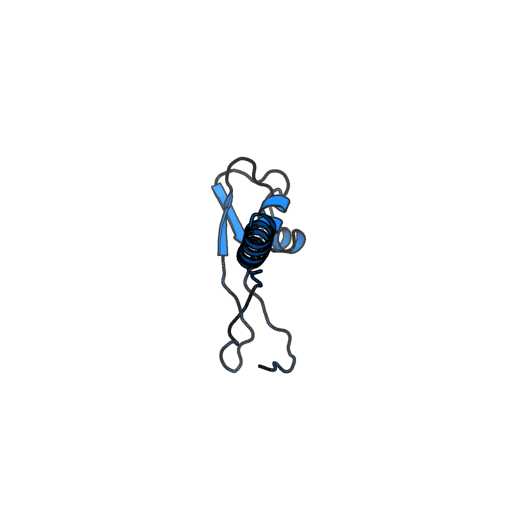8 O O . PHE A 1 88 ? 5.860 -5.411 -11.033 1.00 93.94 88 PHE A O 1
ATOM 665 N N . ILE A 1 89 ? 4.786 -3.788 -12.181 1.00 94.56 89 ILE A N 1
ATOM 666 C CA . ILE A 1 89 ? 5.322 -4.107 -13.501 1.00 94.56 89 ILE A CA 1
ATOM 667 C C . ILE A 1 89 ? 6.375 -3.047 -13.815 1.00 94.56 89 ILE A C 1
ATOM 669 O O . ILE A 1 89 ? 6.054 -1.858 -13.878 1.00 94.56 89 ILE A O 1
ATOM 673 N N . LEU A 1 90 ? 7.624 -3.463 -14.002 1.00 94.31 90 LEU A N 1
ATOM 674 C CA . LEU A 1 90 ? 8.701 -2.578 -14.422 1.00 94.31 90 LEU A CA 1
ATOM 675 C C . LEU A 1 90 ? 8.420 -2.040 -15.836 1.00 94.31 90 LEU A C 1
ATOM 677 O O . LEU A 1 90 ? 8.029 -2.814 -16.714 1.00 94.31 90 LEU A O 1
ATOM 681 N N . PRO A 1 91 ? 8.646 -0.738 -16.094 1.00 93.69 91 PRO A N 1
ATOM 682 C CA . PRO A 1 91 ? 8.553 -0.190 -17.439 1.00 93.69 91 PRO A CA 1
ATOM 683 C C . PRO A 1 91 ? 9.475 -0.921 -18.419 1.00 93.69 91 PRO A C 1
ATOM 685 O O . PRO A 1 91 ? 10.572 -1.358 -18.054 1.00 93.69 91 PRO A O 1
ATOM 688 N N . ASN A 1 92 ? 9.048 -0.990 -19.682 1.00 91.31 92 ASN A N 1
ATOM 689 C CA . ASN A 1 92 ? 9.868 -1.509 -20.773 1.00 91.31 92 ASN A CA 1
ATOM 690 C C . ASN A 1 92 ? 10.963 -0.494 -21.143 1.00 91.31 92 ASN A C 1
ATOM 692 O O . ASN A 1 92 ? 10.829 0.299 -22.076 1.00 91.31 92 ASN A O 1
ATOM 696 N N . ALA A 1 93 ? 12.020 -0.497 -20.343 1.00 88.88 93 ALA A N 1
ATOM 697 C CA . ALA A 1 93 ? 13.219 0.308 -20.483 1.00 88.88 93 ALA A CA 1
ATOM 698 C C . ALA A 1 93 ? 14.429 -0.556 -20.109 1.00 88.88 93 ALA A C 1
ATOM 700 O O . ALA A 1 93 ? 14.288 -1.600 -19.474 1.00 88.88 93 ALA A O 1
ATOM 701 N N . ARG A 1 94 ? 15.630 -0.118 -20.497 1.00 86.88 94 ARG A N 1
ATOM 702 C CA . ARG A 1 94 ? 16.873 -0.747 -20.038 1.00 86.88 94 ARG A CA 1
ATOM 703 C C . ARG A 1 94 ? 16.937 -0.660 -18.510 1.00 86.88 94 ARG A C 1
ATOM 705 O O . ARG A 1 94 ? 16.792 0.430 -17.964 1.00 86.88 94 ARG A O 1
ATOM 712 N N . HIS A 1 95 ? 17.163 -1.789 -17.845 1.00 83.69 95 HIS A N 1
ATOM 713 C CA . HIS A 1 95 ? 17.456 -1.836 -16.412 1.00 83.69 95 HIS A CA 1
ATOM 714 C C . HIS A 1 95 ? 18.972 -1.906 -16.244 1.00 83.69 95 HIS A C 1
ATOM 716 O O . HIS A 1 95 ? 19.628 -2.747 -16.858 1.00 83.69 95 HIS A O 1
ATOM 722 N N . GLU A 1 96 ? 19.528 -0.980 -15.475 1.00 76.25 96 GLU A N 1
ATOM 723 C CA . GLU A 1 96 ? 20.943 -0.958 -15.108 1.00 76.25 96 GLU A CA 1
ATOM 724 C C . GLU A 1 96 ? 21.040 -1.387 -13.642 1.00 76.25 96 GLU A C 1
ATOM 726 O O . GLU A 1 96 ? 20.170 -1.031 -12.844 1.00 76.25 96 GLU A O 1
ATOM 731 N N . ALA A 1 97 ? 22.040 -2.207 -13.323 1.00 63.25 97 ALA A N 1
ATOM 732 C CA . ALA A 1 97 ? 22.312 -2.679 -11.968 1.00 63.25 97 ALA A CA 1
ATOM 733 C C . ALA A 1 97 ? 23.342 -1.781 -11.274 1.00 63.25 97 ALA A C 1
ATOM 735 O O . ALA A 1 97 ? 24.246 -1.280 -11.984 1.00 63.25 97 ALA 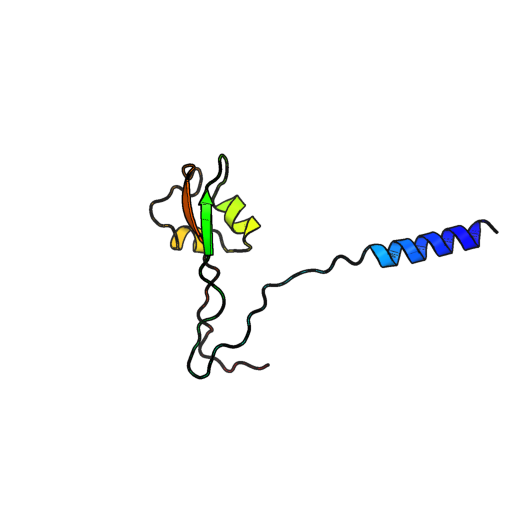A O 1
#

Sequence (97 aa):
MQSKVSCLIAVVGLFIGVQSVNAATFDLPEEGSHMVGKLKRHVVESGETFAVLAKDYDVGLLSLMAANRGIDPFLPHDGEVLTIPHQFILPNARHEA

Organism: NCBI:txid1481914

Radius of gyration: 21.56 Å; chains: 1; bounding box: 56×34×54 Å

Foldseek 3Di:
DVVVVVVVVVVVVVVVPDDDDDDDDWDDDDPPAQKTFDKDKDFDDPPDALVNVCVVLVHDSVVQCVQDDPADRGDGDGRDIGTDPGMDGHDPDDDDD

Secondary structure (DSSP, 8-state):
-HHHHHHHHHHHHHHHT-PPPP----PPPPTT--EEE--EEEEPPTT--HHHHHHHTT--HHHHHHHSTTS-SSSPPTT-EEEE--EEEPPSS----